Protein AF-A0A661KN79-F1 (afdb_monomer)

Radius of gyration: 14.8 Å; Cα contacts (8 Å, |Δi|>4): 52; chains: 1; bounding box: 43×17×41 Å

Mean predicted aligned error: 6.12 Å

Secondary structure (DSSP, 8-state):
-HHHHT---PPPPHHHHHHHHHHHHHHHHHHH-HHHHHHHHHHHHHHHTTTSTTHHHHHHHHHH--SHHHHHHHHHHHHHHHHHHHH----

Foldseek 3Di:
DCVVVVHDDPPQDLVNLLVVLVVQLVVVCVVPNWQVSLCVSLVVVLVSCPPAPPSVVLNVQSNVDDGPVSVVVSSVVVSVVSVVVVVPPDD

Solvent-accessible surface area (backbone atoms only — not comparable to full-atom values): 5458 Å² total; per-residue (Å²): 107,60,89,79,70,76,51,83,78,72,80,82,47,71,66,58,52,52,50,52,52,54,51,52,49,51,55,39,22,76,74,65,36,59,78,55,26,55,64,54,44,33,67,51,49,49,57,72,40,58,95,47,84,72,33,67,63,52,41,58,52,49,66,66,57,88,50,70,67,57,47,54,50,51,51,52,54,54,51,50,53,52,50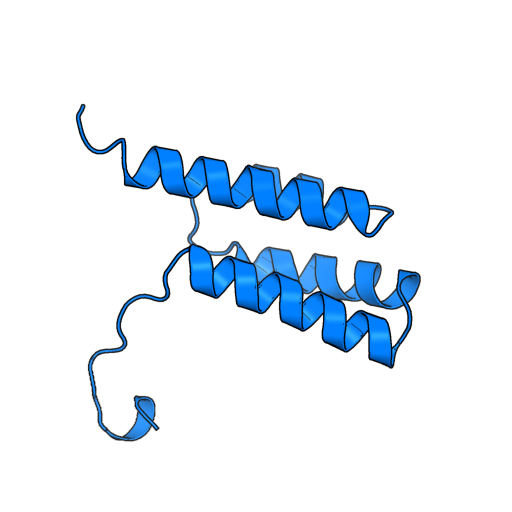,55,57,66,71,59,77,78,129

Structure (mmCIF, N/CA/C/O backbone):
data_AF-A0A661KN79-F1
#
_entry.id   AF-A0A661KN79-F1
#
loop_
_atom_site.group_PDB
_atom_site.id
_atom_site.type_symbol
_atom_site.label_atom_id
_atom_site.label_alt_id
_atom_site.label_comp_id
_atom_site.label_asym_id
_atom_site.label_entity_id
_atom_site.label_seq_id
_atom_site.pdbx_PDB_ins_code
_atom_site.Cartn_x
_atom_site.Cartn_y
_atom_site.Cartn_z
_atom_site.occupancy
_atom_site.B_iso_or_equiv
_atom_site.auth_seq_id
_atom_site.auth_comp_id
_atom_site.auth_asym_id
_atom_site.auth_atom_id
_atom_site.pdbx_PDB_model_num
ATOM 1 N N . MET A 1 1 ? -13.732 -6.006 -27.525 1.00 50.72 1 MET A N 1
ATOM 2 C CA . MET A 1 1 ? -12.696 -5.838 -26.471 1.00 50.72 1 MET A CA 1
ATOM 3 C C . MET A 1 1 ? -11.367 -6.316 -27.045 1.00 50.72 1 MET A C 1
ATOM 5 O O . MET A 1 1 ? -11.410 -7.257 -27.813 1.00 50.72 1 MET A O 1
ATOM 9 N N . ALA A 1 2 ? -10.209 -5.721 -26.731 1.00 57.22 2 ALA A N 1
ATOM 10 C CA . ALA A 1 2 ? -8.922 -6.064 -27.380 1.00 57.22 2 ALA A CA 1
ATOM 11 C C . ALA A 1 2 ? -8.587 -7.580 -27.392 1.00 57.22 2 ALA A C 1
ATOM 13 O O . ALA A 1 2 ? -7.978 -8.077 -28.334 1.00 57.22 2 ALA A O 1
ATOM 14 N N . LEU A 1 3 ? -9.086 -8.335 -26.403 1.00 59.16 3 LEU A N 1
ATOM 15 C CA . LEU A 1 3 ? -8.986 -9.801 -26.328 1.00 59.16 3 LEU A CA 1
ATOM 16 C C . LEU A 1 3 ? -9.750 -10.557 -27.436 1.00 59.16 3 LEU A C 1
ATOM 18 O O . LEU A 1 3 ? -9.407 -11.692 -27.740 1.00 59.16 3 LEU A O 1
ATOM 22 N N . GLU A 1 4 ? -10.781 -9.953 -28.025 1.00 68.75 4 GLU A N 1
ATOM 23 C CA . GLU A 1 4 ? -11.630 -10.542 -29.073 1.00 68.75 4 GLU A CA 1
ATOM 24 C C . GLU A 1 4 ? -11.077 -10.288 -30.483 1.00 68.75 4 GLU A C 1
ATOM 26 O O . GLU A 1 4 ? -11.392 -11.033 -31.406 1.00 68.75 4 GLU A O 1
ATOM 31 N N . ASN A 1 5 ? -10.230 -9.264 -30.644 1.00 72.75 5 ASN A N 1
ATOM 32 C CA . ASN A 1 5 ? -9.759 -8.794 -31.950 1.00 72.75 5 ASN A CA 1
ATOM 33 C C . ASN A 1 5 ? -8.319 -9.223 -32.280 1.00 72.75 5 ASN A C 1
ATOM 35 O O . ASN A 1 5 ? -7.841 -8.936 -33.374 1.00 72.75 5 ASN A O 1
ATOM 39 N N . GLY A 1 6 ? -7.615 -9.890 -31.355 1.00 67.94 6 GLY A N 1
ATOM 40 C CA . GLY A 1 6 ? -6.204 -10.259 -31.539 1.00 67.94 6 GLY A CA 1
ATOM 41 C C . GLY A 1 6 ? -5.263 -9.052 -31.630 1.00 67.94 6 GLY A C 1
ATOM 42 O O . GLY A 1 6 ? -4.162 -9.174 -32.161 1.00 67.94 6 GLY A O 1
ATOM 43 N N . GLU A 1 7 ? -5.705 -7.892 -31.141 1.00 66.62 7 GLU A N 1
ATOM 44 C CA . GLU A 1 7 ? -4.886 -6.686 -31.067 1.00 66.62 7 GLU A CA 1
ATOM 45 C C . GLU A 1 7 ? -3.806 -6.867 -29.996 1.00 66.62 7 GLU A C 1
ATOM 47 O O . GLU A 1 7 ? -4.071 -7.393 -28.910 1.00 66.62 7 GLU A O 1
ATOM 52 N N . ASP A 1 8 ? -2.583 -6.442 -30.318 1.00 63.25 8 ASP A N 1
ATOM 53 C CA . ASP A 1 8 ? -1.436 -6.563 -29.426 1.00 63.25 8 ASP A CA 1
ATOM 54 C C . ASP A 1 8 ? -1.712 -5.766 -28.145 1.00 63.25 8 ASP A C 1
ATOM 56 O O . ASP A 1 8 ? -1.986 -4.562 -28.174 1.00 63.25 8 ASP A O 1
ATOM 60 N N . ILE A 1 9 ? -1.719 -6.458 -27.007 1.00 68.06 9 ILE A N 1
ATOM 61 C CA . ILE A 1 9 ? -2.057 -5.844 -25.728 1.00 68.06 9 ILE A CA 1
ATOM 62 C C . ILE A 1 9 ? -0.827 -5.054 -25.298 1.00 68.06 9 ILE A C 1
ATOM 64 O O . ILE A 1 9 ? 0.115 -5.621 -24.741 1.00 68.06 9 ILE A O 1
ATOM 68 N N . SER A 1 10 ? -0.831 -3.747 -25.570 1.00 67.56 10 SER A N 1
ATOM 69 C CA . SER A 1 10 ? 0.223 -2.842 -25.113 1.00 67.56 10 SER A CA 1
ATOM 70 C C . SER A 1 10 ? 0.537 -3.101 -23.633 1.00 67.56 10 SER A C 1
ATOM 72 O O . SER A 1 10 ? -0.393 -3.210 -22.821 1.00 67.56 10 SER A O 1
ATOM 74 N N . PRO A 1 11 ? 1.822 -3.218 -23.249 1.00 76.62 11 PRO A N 1
ATOM 75 C CA . PRO A 1 11 ? 2.192 -3.454 -21.863 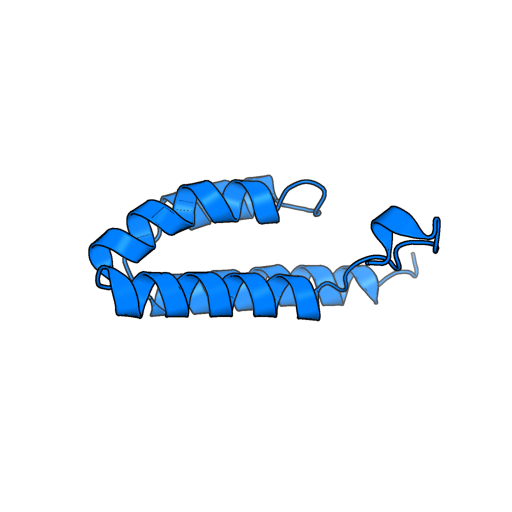1.00 76.62 11 PRO A CA 1
ATOM 76 C C . PRO A 1 11 ? 1.614 -2.361 -20.957 1.00 76.62 11 PRO A C 1
ATOM 78 O O . PRO A 1 11 ? 1.850 -1.178 -21.186 1.00 76.62 11 PRO A O 1
ATOM 81 N N . ILE A 1 12 ? 0.875 -2.758 -19.915 1.00 85.38 12 ILE A N 1
ATOM 82 C CA . ILE A 1 12 ? 0.330 -1.824 -18.917 1.00 85.38 12 ILE A CA 1
ATOM 83 C C . ILE A 1 12 ? 1.490 -1.074 -18.261 1.00 85.38 12 ILE A C 1
ATOM 85 O O . ILE A 1 12 ? 2.392 -1.706 -17.695 1.00 85.38 12 ILE A O 1
ATOM 89 N N . SER A 1 13 ? 1.439 0.257 -18.289 1.00 90.81 13 SER A N 1
ATOM 90 C CA . SER A 1 13 ? 2.467 1.100 -17.679 1.00 90.81 13 SER A CA 1
ATOM 91 C C . SER A 1 13 ? 2.504 0.952 -16.151 1.00 90.81 13 SER A C 1
ATOM 93 O O . SER A 1 13 ? 1.521 0.575 -15.500 1.00 90.81 13 SER A O 1
ATOM 95 N N . LEU A 1 14 ? 3.652 1.271 -15.543 1.00 92.25 14 LEU A N 1
ATOM 96 C CA . LEU A 1 14 ? 3.791 1.301 -14.082 1.00 92.25 14 LEU A CA 1
ATOM 97 C C . LEU A 1 14 ? 2.806 2.296 -13.448 1.00 92.25 14 LEU A C 1
ATOM 99 O O . LEU A 1 14 ? 2.149 1.966 -12.458 1.00 92.25 14 LEU A O 1
ATOM 103 N N . PHE A 1 15 ? 2.630 3.456 -14.084 1.00 92.62 15 PHE A N 1
ATOM 104 C CA . PHE A 1 15 ? 1.667 4.475 -13.683 1.00 92.62 15 PHE A CA 1
ATOM 105 C C . PHE A 1 15 ? 0.225 3.948 -13.658 1.00 92.62 15 PHE A C 1
ATOM 107 O O . PHE A 1 15 ? -0.456 4.062 -12.636 1.00 92.62 15 PHE A O 1
ATOM 114 N N . GLU A 1 16 ? -0.239 3.325 -14.746 1.00 93.00 16 GLU A N 1
ATOM 115 C CA . GLU A 1 16 ? -1.596 2.766 -14.822 1.00 93.00 16 GLU A CA 1
ATOM 116 C C . GLU A 1 16 ? -1.806 1.670 -13.783 1.00 93.00 16 GLU A C 1
ATOM 118 O O . GLU A 1 16 ? -2.845 1.625 -13.122 1.00 93.00 16 GLU A O 1
ATOM 123 N N . ARG A 1 17 ? -0.801 0.812 -13.576 1.00 94.75 17 ARG A N 1
ATOM 124 C CA . ARG A 1 17 ? -0.872 -0.234 -12.556 1.00 94.75 17 ARG A CA 1
ATOM 125 C C . ARG A 1 17 ? -1.016 0.356 -11.151 1.00 94.75 17 ARG A C 1
ATOM 127 O O . ARG A 1 17 ? -1.885 -0.098 -10.407 1.00 94.75 17 ARG A O 1
ATOM 134 N N . LYS A 1 18 ? -0.217 1.372 -10.796 1.00 96.62 18 LYS A N 1
ATOM 135 C CA . LYS A 1 18 ? -0.329 2.082 -9.509 1.00 96.62 18 LYS A CA 1
ATOM 136 C C . LYS A 1 18 ? -1.714 2.703 -9.345 1.00 96.62 18 LYS A C 1
ATOM 138 O O . LYS A 1 18 ? -2.346 2.521 -8.304 1.00 96.62 18 LYS A O 1
ATOM 143 N N . LYS A 1 19 ? -2.201 3.382 -10.385 1.00 96.69 19 LYS A N 1
ATOM 144 C CA . LYS A 1 19 ? -3.513 4.035 -10.391 1.00 96.69 19 LYS A CA 1
ATOM 145 C C . LYS A 1 19 ? -4.643 3.031 -10.143 1.00 96.69 19 LYS A C 1
ATOM 147 O O . LYS A 1 19 ? -5.446 3.240 -9.239 1.00 96.69 19 LYS A O 1
ATOM 152 N N . VAL A 1 20 ? -4.646 1.898 -10.850 1.00 97.12 20 VAL A N 1
ATOM 153 C CA . VAL A 1 20 ? -5.636 0.823 -10.648 1.00 97.12 20 VAL A CA 1
ATOM 154 C C . VAL A 1 20 ? -5.585 0.272 -9.222 1.00 97.12 20 VAL A C 1
ATOM 156 O O . VAL A 1 20 ? -6.627 0.008 -8.625 1.00 97.12 20 VAL A O 1
ATOM 159 N N . MET A 1 21 ? -4.392 0.104 -8.648 1.00 97.75 21 MET A N 1
ATOM 160 C CA . MET A 1 21 ? -4.257 -0.340 -7.258 1.00 97.75 21 MET A CA 1
ATOM 161 C C . MET A 1 21 ? -4.891 0.666 -6.283 1.00 97.75 21 MET A C 1
ATOM 163 O O . MET A 1 21 ? -5.681 0.265 -5.427 1.00 97.75 21 MET A O 1
ATOM 167 N N . GLN A 1 22 ? -4.602 1.961 -6.436 1.00 98.25 22 GLN A N 1
ATOM 168 C CA . GLN A 1 22 ? -5.169 3.027 -5.600 1.00 98.25 22 GLN A CA 1
ATOM 169 C C . GLN A 1 22 ? -6.698 3.110 -5.728 1.00 98.25 22 GLN A C 1
ATOM 171 O O . GLN A 1 22 ? -7.399 3.155 -4.715 1.00 98.25 22 GLN A O 1
ATOM 176 N N . GLU A 1 23 ? -7.224 3.061 -6.953 1.00 98.12 23 GLU A N 1
ATOM 177 C CA . GLU A 1 23 ? -8.667 3.090 -7.221 1.00 98.12 23 GLU A CA 1
ATOM 178 C C . GLU A 1 23 ? -9.383 1.866 -6.638 1.00 98.12 23 GLU A C 1
ATOM 180 O O . GLU A 1 23 ? -10.417 2.009 -5.985 1.00 98.12 23 GLU A O 1
ATOM 185 N N . HIS A 1 24 ? -8.817 0.663 -6.790 1.00 98.12 24 HIS A N 1
ATOM 186 C CA . HIS A 1 24 ? -9.378 -0.559 -6.208 1.00 98.12 24 HIS A CA 1
ATOM 187 C C . HIS A 1 24 ? -9.462 -0.451 -4.679 1.00 98.12 24 HIS A C 1
ATOM 189 O O . HIS A 1 24 ? -10.496 -0.769 -4.085 1.00 98.12 24 HIS A O 1
ATOM 195 N N . TYR A 1 25 ? -8.409 0.049 -4.030 1.00 98.38 25 TYR A N 1
ATOM 196 C CA . TYR A 1 25 ? -8.453 0.292 -2.593 1.00 98.38 25 TYR A CA 1
ATOM 197 C C . TYR A 1 25 ? -9.547 1.299 -2.214 1.00 98.38 25 TYR A C 1
ATOM 199 O O . TYR A 1 25 ? -10.340 1.009 -1.319 1.00 98.38 25 TYR A O 1
ATOM 207 N N . TRP A 1 26 ? -9.630 2.440 -2.905 1.00 98.38 26 TRP A N 1
ATOM 208 C CA . TRP A 1 26 ? -10.631 3.476 -2.633 1.00 98.38 26 TRP A CA 1
ATOM 209 C C . TRP A 1 26 ? -12.067 2.950 -2.778 1.00 98.38 26 TRP A C 1
ATOM 211 O O . TRP A 1 26 ? -12.895 3.159 -1.890 1.00 98.38 26 TRP A O 1
ATOM 221 N N . LEU A 1 27 ? -12.349 2.195 -3.845 1.00 98.56 27 LEU A N 1
ATOM 222 C CA . LEU A 1 27 ? -13.659 1.584 -4.085 1.00 98.56 27 LEU A CA 1
ATOM 223 C C . LEU A 1 27 ? -14.046 0.613 -2.966 1.00 98.56 27 LEU A C 1
ATOM 225 O O . LEU A 1 27 ? -15.144 0.6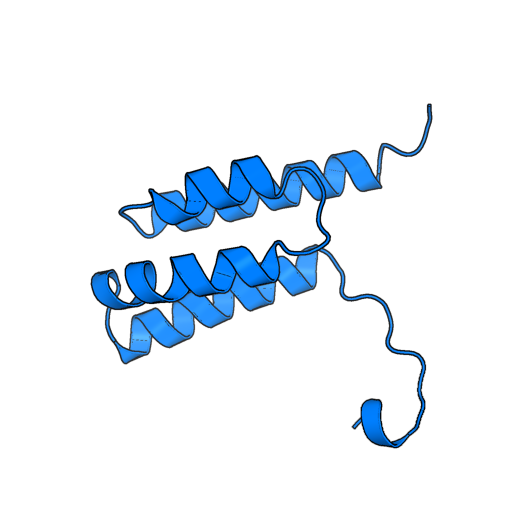98 -2.414 1.00 98.56 27 LEU A O 1
ATOM 229 N N . ILE A 1 28 ? -13.133 -0.284 -2.582 1.00 98.06 28 ILE A N 1
ATOM 230 C CA . ILE A 1 28 ? -13.393 -1.236 -1.498 1.00 98.06 28 ILE A CA 1
ATOM 231 C C . ILE A 1 28 ? -13.529 -0.498 -0.162 1.00 98.06 28 ILE A C 1
ATOM 233 O O . ILE A 1 28 ? -14.431 -0.812 0.611 1.00 98.06 28 ILE A O 1
ATOM 237 N N . LYS A 1 29 ? -12.699 0.514 0.113 1.00 98.31 29 LYS A N 1
ATOM 238 C CA . LYS A 1 29 ? -12.801 1.348 1.320 1.00 98.31 29 LYS A CA 1
ATOM 239 C C . LYS A 1 29 ? -14.185 1.973 1.452 1.00 98.31 29 LYS A C 1
ATOM 241 O O . LYS A 1 29 ? -14.783 1.866 2.519 1.00 98.31 29 LYS A O 1
ATOM 246 N N . ASN A 1 30 ? -14.713 2.557 0.380 1.00 98.31 30 ASN A N 1
ATOM 247 C CA . ASN A 1 30 ? -16.043 3.165 0.395 1.00 98.31 30 ASN A CA 1
ATOM 248 C C . ASN A 1 30 ? -17.169 2.139 0.544 1.00 98.31 30 ASN A C 1
ATOM 250 O O . ASN A 1 30 ? -18.218 2.462 1.092 1.00 98.31 30 ASN A O 1
ATOM 254 N N . PHE A 1 31 ? -16.956 0.904 0.087 1.00 98.25 31 PHE A N 1
ATOM 255 C CA . PHE A 1 31 ? -17.965 -0.146 0.167 1.00 98.25 31 PHE A CA 1
ATOM 256 C C . PHE A 1 31 ? -18.011 -0.853 1.534 1.00 98.25 31 PHE A C 1
ATOM 258 O O . PHE A 1 31 ? -19.094 -1.110 2.054 1.00 98.25 31 PHE A O 1
ATOM 265 N N . ILE A 1 32 ? -16.858 -1.179 2.135 1.00 97.81 32 ILE A N 1
ATOM 266 C CA . ILE A 1 32 ? -16.785 -2.006 3.364 1.00 97.81 32 ILE A CA 1
ATOM 267 C C . ILE A 1 32 ? -16.065 -1.346 4.545 1.00 97.81 32 ILE A C 1
ATOM 269 O O . ILE A 1 32 ? -15.905 -1.980 5.594 1.00 97.81 32 ILE A O 1
ATOM 273 N N . GLY A 1 33 ? -15.629 -0.097 4.395 1.00 97.81 33 GLY A N 1
ATOM 274 C CA . GLY A 1 33 ? -14.852 0.638 5.387 1.00 97.81 33 GLY A CA 1
ATOM 275 C C . GLY A 1 33 ? -13.363 0.272 5.393 1.00 97.81 33 GLY A C 1
ATOM 276 O O . GLY A 1 33 ? -12.951 -0.828 5.014 1.00 97.81 33 GLY A O 1
ATOM 277 N N . GLU A 1 34 ? -12.542 1.198 5.888 1.00 97.50 34 GLU A N 1
ATOM 278 C CA . GLU A 1 34 ? -11.074 1.152 5.821 1.00 97.50 34 GLU A CA 1
ATOM 279 C C . GLU A 1 34 ? -10.461 -0.129 6.393 1.00 97.50 34 GLU A C 1
ATOM 281 O O . GLU A 1 34 ? -9.713 -0.826 5.710 1.00 97.50 34 GLU A O 1
ATOM 286 N N . LYS A 1 35 ? -10.810 -0.502 7.629 1.00 96.69 35 LYS A N 1
ATOM 287 C CA . LYS A 1 35 ? -10.199 -1.659 8.306 1.00 96.69 35 LYS A CA 1
ATOM 288 C C . LYS A 1 35 ? -10.417 -2.969 7.546 1.00 96.69 35 LYS A C 1
ATOM 290 O O . LYS A 1 35 ? -9.529 -3.823 7.511 1.00 96.69 35 LYS A O 1
ATOM 295 N N . ARG A 1 36 ? -11.607 -3.156 6.963 1.00 97.44 36 ARG A N 1
ATOM 296 C CA . ARG A 1 36 ? -11.921 -4.346 6.158 1.00 97.44 36 ARG A CA 1
ATOM 297 C C . ARG A 1 36 ? -11.254 -4.255 4.787 1.00 97.44 36 ARG A C 1
ATOM 299 O O . ARG A 1 36 ? -10.679 -5.248 4.345 1.00 97.44 36 ARG A O 1
ATOM 306 N N . ALA A 1 37 ? -11.244 -3.070 4.179 1.00 98.06 37 ALA A N 1
ATOM 307 C CA . ALA A 1 37 ? -10.573 -2.812 2.912 1.00 98.06 37 ALA A CA 1
ATOM 308 C C . ALA A 1 37 ? -9.070 -3.084 2.972 1.00 98.06 37 ALA A C 1
ATOM 310 O O . ALA A 1 37 ? -8.552 -3.803 2.126 1.00 98.06 37 ALA A O 1
ATOM 311 N N . LEU A 1 38 ? -8.380 -2.611 4.013 1.00 97.69 38 LEU A N 1
ATOM 312 C CA . LEU A 1 38 ? -6.957 -2.873 4.217 1.00 97.69 38 LEU A CA 1
ATOM 313 C C . LEU A 1 38 ? -6.672 -4.371 4.322 1.00 97.69 38 LEU A C 1
ATOM 315 O O . LEU A 1 38 ? -5.732 -4.855 3.708 1.00 97.69 38 LEU A O 1
ATOM 319 N N . ARG A 1 39 ? -7.479 -5.139 5.062 1.00 97.00 39 ARG A N 1
ATOM 320 C CA . ARG A 1 39 ? -7.288 -6.599 5.158 1.00 97.00 39 ARG A CA 1
ATOM 321 C C . ARG A 1 39 ? -7.477 -7.292 3.813 1.00 97.00 39 ARG A C 1
ATOM 323 O O . ARG A 1 39 ? -6.689 -8.166 3.471 1.00 97.00 39 ARG A O 1
ATOM 330 N N . TYR A 1 40 ? -8.503 -6.889 3.070 1.00 97.06 40 TYR A N 1
ATOM 331 C CA . TYR A 1 40 ? -8.796 -7.427 1.747 1.00 97.06 40 TYR A CA 1
ATOM 332 C C . TYR A 1 40 ? -7.668 -7.113 0.755 1.00 97.06 40 TYR A C 1
ATOM 334 O O . TYR A 1 40 ? -7.134 -8.009 0.098 1.00 97.06 40 TYR A O 1
ATOM 342 N N . ILE A 1 41 ? -7.253 -5.846 0.691 1.00 97.00 41 ILE A N 1
ATOM 343 C CA . ILE A 1 41 ? -6.356 -5.364 -0.355 1.00 97.00 41 ILE A CA 1
ATOM 344 C C . ILE A 1 41 ? -4.928 -5.897 -0.213 1.00 97.00 41 ILE A C 1
ATOM 346 O O . ILE A 1 41 ? -4.254 -6.076 -1.221 1.00 97.00 41 ILE A O 1
ATOM 350 N N . ARG A 1 42 ? -4.480 -6.246 1.002 1.00 96.62 42 ARG A N 1
ATOM 351 C CA . ARG A 1 42 ? -3.162 -6.869 1.239 1.00 96.62 42 ARG A CA 1
ATOM 352 C C . ARG A 1 42 ? -2.932 -8.087 0.352 1.00 96.62 42 ARG A C 1
ATOM 354 O O . ARG A 1 42 ? -1.925 -8.167 -0.344 1.00 96.62 42 ARG A O 1
ATOM 361 N N . GLY A 1 43 ? -3.887 -9.018 0.339 1.00 95.50 43 GLY A N 1
ATOM 362 C CA . GLY A 1 43 ? -3.785 -10.234 -0.473 1.00 95.50 43 GLY A CA 1
ATOM 363 C C . GLY A 1 43 ? -3.888 -9.952 -1.972 1.00 95.50 43 GLY A C 1
ATOM 364 O O . GLY A 1 43 ? -3.241 -10.614 -2.784 1.00 95.50 43 GLY A O 1
ATOM 365 N N . VAL A 1 44 ? -4.670 -8.941 -2.344 1.00 96.56 44 VAL A N 1
ATOM 366 C CA . VAL A 1 44 ? -4.842 -8.517 -3.734 1.00 96.56 44 VAL A CA 1
ATOM 367 C C . VAL A 1 44 ? -3.559 -7.873 -4.274 1.00 96.56 44 VAL A C 1
ATOM 369 O O . VAL A 1 44 ? -3.089 -8.241 -5.350 1.00 96.56 44 VAL A O 1
ATOM 372 N N . PHE A 1 45 ? -2.934 -6.968 -3.523 1.00 97.25 45 PHE A N 1
ATOM 373 C CA . PHE A 1 45 ? -1.737 -6.237 -3.948 1.00 97.25 45 PHE A CA 1
ATOM 374 C C . PHE A 1 45 ? -0.502 -7.125 -4.101 1.00 97.25 45 PHE A C 1
ATOM 376 O O . PHE A 1 45 ? 0.304 -6.888 -5.000 1.00 97.25 45 PHE A O 1
ATOM 383 N N . VAL A 1 46 ? -0.401 -8.218 -3.337 1.00 95.88 46 VAL A N 1
ATOM 384 C CA . VAL A 1 46 ? 0.611 -9.265 -3.570 1.00 95.88 46 VAL A CA 1
ATOM 385 C C . VAL A 1 46 ? 0.562 -9.783 -5.015 1.00 95.88 46 VAL A C 1
ATOM 387 O O . VAL A 1 46 ? 1.611 -10.046 -5.614 1.00 95.88 46 VAL A O 1
ATOM 390 N N . ARG A 1 47 ? -0.643 -9.896 -5.597 1.00 94.31 47 ARG A N 1
ATOM 391 C CA . ARG A 1 47 ? -0.843 -10.348 -6.983 1.00 94.31 47 ARG A CA 1
ATOM 392 C C . ARG A 1 47 ? -0.518 -9.260 -8.002 1.00 94.31 47 ARG A C 1
ATOM 394 O O . ARG A 1 47 ? 0.117 -9.573 -9.002 1.00 94.31 47 ARG A O 1
ATOM 401 N N . TYR A 1 48 ? -0.880 -8.003 -7.741 1.00 94.06 48 TYR A N 1
ATOM 402 C CA . TYR A 1 48 ? -0.518 -6.875 -8.617 1.00 94.06 48 TYR A CA 1
ATOM 403 C C . TYR A 1 48 ? 1.002 -6.689 -8.752 1.00 94.06 48 TYR A C 1
ATOM 405 O O . TYR A 1 48 ? 1.494 -6.327 -9.822 1.00 94.06 48 TYR A O 1
ATOM 413 N N . ALA A 1 49 ? 1.753 -6.998 -7.691 1.00 93.31 49 ALA A N 1
ATOM 414 C CA . ALA A 1 49 ? 3.213 -6.965 -7.700 1.00 93.31 49 ALA A CA 1
ATOM 415 C C . ALA A 1 49 ? 3.861 -8.169 -8.416 1.00 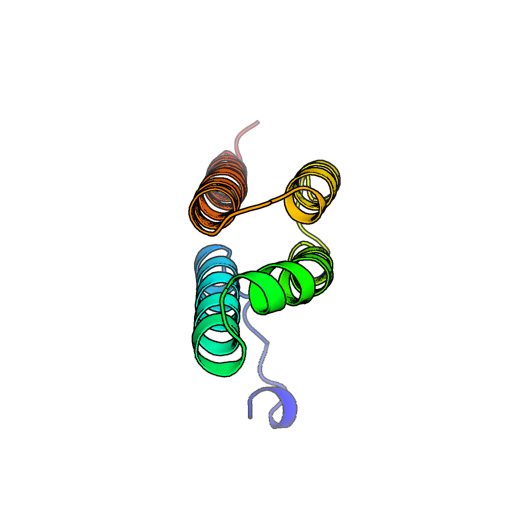93.31 49 ALA A C 1
ATOM 417 O O . ALA A 1 49 ? 5.084 -8.283 -8.474 1.00 93.31 49 ALA A O 1
ATOM 418 N N . LYS A 1 50 ? 3.085 -9.127 -8.940 1.00 90.19 50 LYS A N 1
ATOM 419 C CA . LYS A 1 50 ? 3.640 -10.266 -9.684 1.00 90.19 50 LYS A CA 1
ATOM 420 C C . LYS A 1 50 ? 4.325 -9.791 -10.969 1.00 90.19 50 LYS A C 1
ATOM 422 O O . LYS A 1 50 ? 3.766 -9.010 -11.733 1.00 90.19 50 LYS A O 1
ATOM 427 N N . GLY A 1 51 ? 5.534 -10.305 -11.199 1.00 89.38 51 GLY A N 1
ATOM 428 C CA . GLY A 1 51 ? 6.345 -9.977 -12.372 1.00 89.38 51 GLY A CA 1
ATOM 429 C C . GLY A 1 51 ? 7.075 -8.635 -12.285 1.00 89.38 51 GLY A C 1
ATOM 430 O O . GLY A 1 51 ? 7.724 -8.263 -13.253 1.00 89.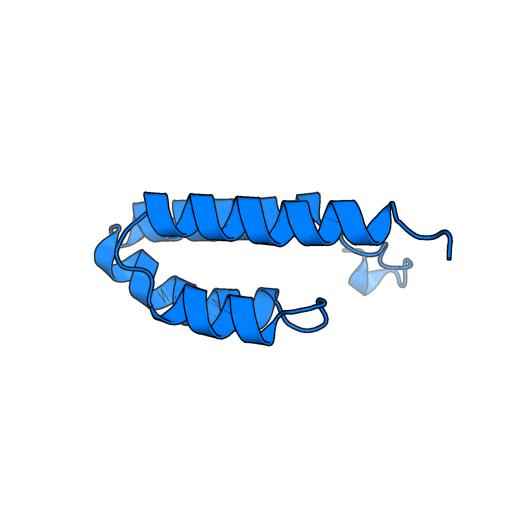38 51 GLY A O 1
ATOM 431 N N . LEU A 1 52 ? 6.990 -7.922 -11.154 1.00 92.31 52 LEU A N 1
ATOM 432 C CA . LEU A 1 52 ? 7.744 -6.689 -10.934 1.00 92.31 52 LEU A CA 1
ATOM 433 C C . LEU A 1 52 ? 9.036 -6.950 -10.134 1.00 92.31 52 LEU A C 1
ATOM 435 O O . LEU A 1 52 ? 9.036 -7.813 -9.238 1.00 92.31 52 LEU A O 1
ATOM 439 N N . PRO A 1 53 ? 10.116 -6.193 -10.415 1.00 93.62 53 PRO A N 1
ATOM 440 C CA . PRO A 1 53 ? 11.326 -6.169 -9.597 1.00 93.62 53 PRO A CA 1
ATOM 441 C C . PRO A 1 53 ? 11.034 -5.886 -8.119 1.00 93.62 53 PRO A C 1
ATOM 443 O O . PRO A 1 53 ? 10.063 -5.208 -7.778 1.00 93.62 53 PRO A O 1
ATOM 446 N N . TYR A 1 54 ? 11.859 -6.452 -7.233 1.00 91.38 54 TYR A N 1
ATOM 447 C CA . TYR A 1 54 ? 11.795 -6.257 -5.774 1.00 91.38 54 TYR A CA 1
ATOM 448 C C . TYR A 1 54 ? 10.422 -6.501 -5.131 1.00 91.38 54 TYR A C 1
ATOM 450 O O . TYR A 1 54 ? 10.123 -6.024 -4.036 1.00 91.38 54 TYR A O 1
ATOM 458 N N . SER A 1 55 ? 9.578 -7.292 -5.796 1.00 93.50 55 SER A N 1
ATOM 459 C CA . SER A 1 55 ? 8.230 -7.577 -5.318 1.00 93.50 55 SER A CA 1
ATOM 460 C C . SER A 1 55 ? 8.213 -8.378 -4.015 1.00 93.50 55 SER A C 1
ATOM 462 O O . SER A 1 55 ? 7.217 -8.316 -3.307 1.00 93.50 55 SER A O 1
ATOM 464 N N . SER A 1 56 ? 9.286 -9.089 -3.646 1.00 94.06 56 SER A N 1
ATOM 465 C CA . SER A 1 56 ? 9.404 -9.755 -2.338 1.00 94.06 56 SER A CA 1
ATOM 466 C C . SER A 1 56 ? 9.309 -8.759 -1.180 1.00 94.06 56 SER A C 1
ATOM 468 O O . SER A 1 56 ? 8.438 -8.907 -0.327 1.00 94.06 56 SER A O 1
ATOM 470 N N . HIS A 1 57 ? 10.120 -7.701 -1.208 1.00 94.06 57 HIS A N 1
ATOM 471 C CA . HIS A 1 57 ? 10.144 -6.683 -0.159 1.00 94.06 57 HIS A CA 1
ATOM 472 C C . HIS A 1 57 ? 8.815 -5.923 -0.069 1.00 94.06 57 HIS A C 1
ATOM 474 O O . HIS A 1 57 ? 8.251 -5.762 1.013 1.00 94.06 57 HIS A O 1
ATOM 480 N N . PHE A 1 58 ? 8.248 -5.547 -1.221 1.00 96.75 58 PHE A N 1
ATOM 481 C CA . PHE A 1 58 ? 6.917 -4.942 -1.273 1.00 96.75 58 PHE A CA 1
ATOM 482 C C . PHE A 1 58 ? 5.843 -5.861 -0.672 1.00 96.75 58 PHE A C 1
ATOM 484 O O . PHE A 1 58 ? 4.989 -5.408 0.089 1.00 96.75 58 PHE A O 1
ATOM 491 N N . ARG A 1 59 ? 5.875 -7.163 -0.990 1.00 96.44 59 ARG A N 1
ATOM 492 C CA . ARG A 1 59 ? 4.907 -8.143 -0.471 1.00 96.44 59 ARG A CA 1
ATOM 493 C C . ARG A 1 59 ? 5.013 -8.317 1.041 1.00 96.44 59 ARG A C 1
ATOM 495 O O . ARG A 1 59 ? 3.987 -8.473 1.693 1.00 96.44 59 ARG A O 1
ATOM 502 N N . GLU A 1 60 ? 6.214 -8.282 1.602 1.00 96.06 60 GLU A N 1
ATOM 503 C CA . GLU A 1 60 ? 6.410 -8.328 3.055 1.00 96.06 60 GLU A CA 1
ATOM 504 C C . GLU A 1 60 ? 5.825 -7.083 3.727 1.00 96.06 60 GLU A C 1
ATOM 506 O O . GLU A 1 60 ? 5.031 -7.191 4.665 1.00 96.06 60 GLU A O 1
ATOM 511 N N . GLN A 1 61 ? 6.143 -5.900 3.194 1.00 97.00 61 GLN A N 1
ATOM 512 C CA . GLN A 1 61 ? 5.654 -4.634 3.733 1.00 97.00 61 GLN A CA 1
ATOM 513 C C . GLN A 1 61 ? 4.134 -4.526 3.633 1.00 97.00 61 GLN A C 1
ATOM 515 O O . GLN A 1 61 ? 3.483 -4.210 4.632 1.00 97.00 61 GLN A O 1
ATOM 520 N N . VAL A 1 62 ? 3.547 -4.861 2.476 1.00 96.81 62 VAL A N 1
ATOM 521 C CA . VAL A 1 62 ? 2.109 -4.682 2.249 1.00 96.81 62 VAL A CA 1
ATOM 522 C C . VAL A 1 62 ? 1.277 -5.490 3.241 1.00 96.81 62 VAL A C 1
ATOM 524 O O . VAL A 1 62 ? 0.296 -4.974 3.765 1.00 96.81 62 VAL A O 1
ATOM 527 N N . ILE A 1 63 ? 1.689 -6.716 3.585 1.00 96.25 63 ILE A N 1
ATOM 528 C CA . ILE A 1 63 ? 0.972 -7.585 4.537 1.00 96.25 63 ILE A CA 1
ATOM 529 C C . ILE A 1 63 ? 0.917 -6.965 5.946 1.00 96.25 63 ILE A C 1
ATOM 531 O O . ILE A 1 63 ? -0.048 -7.193 6.688 1.00 96.25 63 ILE A O 1
ATOM 535 N N . SER A 1 64 ? 1.921 -6.159 6.298 1.00 95.62 64 SER A N 1
ATOM 536 C CA . SER A 1 64 ? 2.092 -5.575 7.632 1.00 95.62 64 SER A CA 1
ATOM 537 C C . SER A 1 64 ? 1.380 -4.231 7.847 1.00 95.62 64 SER A C 1
ATOM 539 O O . SER A 1 64 ? 1.211 -3.830 9.000 1.00 95.62 64 SER A O 1
ATOM 541 N N . ILE A 1 65 ? 0.912 -3.580 6.774 1.00 96.44 65 ILE A N 1
ATOM 542 C CA . ILE A 1 65 ? 0.257 -2.260 6.807 1.00 96.44 65 ILE A CA 1
ATOM 543 C C . ILE A 1 65 ? -0.902 -2.227 7.798 1.00 96.44 65 ILE A C 1
ATOM 545 O O . ILE A 1 65 ? -1.683 -3.175 7.888 1.00 96.44 65 ILE A O 1
ATOM 549 N N . LYS A 1 66 ? -1.079 -1.114 8.505 1.00 95.44 66 LYS A N 1
ATOM 550 C CA . LYS A 1 66 ? -2.151 -0.907 9.486 1.00 95.44 66 LYS A CA 1
ATOM 551 C C . LYS A 1 66 ? -3.095 0.234 9.132 1.00 95.44 66 LYS A C 1
ATOM 553 O O . LYS A 1 66 ? -4.232 0.180 9.599 1.00 95.44 66 LYS A O 1
ATOM 558 N N . GLY A 1 67 ? -2.665 1.179 8.300 1.00 96.75 67 GLY A N 1
ATOM 559 C CA . GLY A 1 67 ? -3.450 2.358 7.930 1.00 96.75 67 GLY A CA 1
ATOM 560 C C . GLY A 1 67 ? -3.393 2.705 6.445 1.00 96.75 67 GLY A C 1
ATOM 561 O O . GLY A 1 67 ? -2.564 2.190 5.695 1.00 96.75 67 GLY A O 1
ATOM 562 N N . GLU A 1 68 ? -4.300 3.587 6.032 1.00 96.81 68 GLU A N 1
ATOM 563 C CA . GLU A 1 68 ? -4.353 4.127 4.671 1.00 96.81 68 GLU A CA 1
ATOM 564 C C . GLU A 1 68 ? -3.071 4.875 4.281 1.00 96.81 68 GLU A C 1
ATOM 566 O O . GLU A 1 68 ? -2.520 4.621 3.211 1.00 96.81 68 GLU A O 1
ATOM 571 N N . ASP A 1 69 ? -2.554 5.738 5.155 1.00 97.56 69 ASP A N 1
ATOM 572 C CA . ASP A 1 69 ? -1.365 6.545 4.852 1.00 97.56 69 ASP A CA 1
ATOM 573 C C . ASP A 1 69 ? -0.133 5.669 4.595 1.00 97.56 69 ASP A C 1
ATOM 575 O O . ASP A 1 69 ? 0.587 5.864 3.615 1.00 97.56 69 ASP A O 1
ATOM 579 N N . GLU A 1 70 ? 0.064 4.632 5.416 1.00 97.75 70 GLU A N 1
ATOM 580 C CA . GLU A 1 70 ? 1.124 3.635 5.224 1.00 97.75 70 GLU A CA 1
ATOM 581 C C . GLU A 1 70 ? 0.995 2.923 3.866 1.00 97.75 70 GLU A C 1
ATOM 583 O O . GLU A 1 70 ? 2.000 2.670 3.201 1.00 97.75 70 GLU A O 1
ATOM 588 N N . LEU A 1 71 ? -0.236 2.632 3.426 1.00 97.75 71 LEU A N 1
ATOM 589 C CA . LEU A 1 71 ? -0.499 2.034 2.116 1.00 97.75 71 LEU A CA 1
ATOM 590 C C . LEU A 1 71 ? -0.126 2.970 0.973 1.00 97.75 71 LEU A C 1
ATOM 592 O O . LEU A 1 71 ? 0.539 2.540 0.029 1.00 97.75 71 LEU A O 1
ATOM 596 N N . MET A 1 72 ? -0.539 4.233 1.050 1.00 98.06 72 MET A N 1
ATOM 597 C CA . MET A 1 72 ? -0.261 5.209 -0.002 1.00 98.06 72 MET A CA 1
ATOM 598 C C . MET A 1 72 ? 1.236 5.497 -0.112 1.00 98.06 72 MET A C 1
ATOM 600 O O . MET A 1 72 ? 1.769 5.530 -1.221 1.00 98.06 72 MET A O 1
ATOM 604 N N . VAL A 1 73 ? 1.931 5.621 1.023 1.00 98.25 73 VAL A N 1
ATOM 605 C CA . VAL A 1 73 ? 3.391 5.777 1.063 1.00 98.25 73 VAL A CA 1
ATOM 606 C C . VAL A 1 73 ? 4.087 4.552 0.475 1.00 98.25 73 VAL A C 1
ATOM 608 O O . VAL A 1 73 ? 4.958 4.710 -0.380 1.00 98.25 73 VAL A O 1
ATOM 611 N N . LEU A 1 74 ? 3.681 3.334 0.860 1.00 97.94 74 LEU A N 1
ATOM 612 C CA . LEU A 1 74 ? 4.267 2.109 0.312 1.00 97.94 74 LEU A CA 1
ATOM 613 C C . LEU A 1 74 ? 4.115 2.041 -1.214 1.00 97.94 74 LEU A C 1
ATOM 615 O O . LEU A 1 74 ? 5.083 1.741 -1.912 1.00 97.94 74 LEU A O 1
ATOM 619 N N . LEU A 1 75 ? 2.916 2.319 -1.737 1.00 97.62 75 LEU A N 1
ATOM 620 C CA . LEU A 1 75 ? 2.669 2.312 -3.180 1.00 97.62 75 LEU A CA 1
ATOM 621 C C . LEU A 1 75 ? 3.522 3.355 -3.901 1.00 97.62 75 LEU A C 1
ATOM 623 O O . LEU A 1 75 ? 4.162 3.030 -4.897 1.00 97.62 75 LEU A O 1
ATOM 627 N N . ASN A 1 76 ? 3.553 4.590 -3.403 1.00 97.56 76 ASN A N 1
ATOM 628 C CA . ASN A 1 76 ? 4.321 5.656 -4.037 1.00 97.56 76 ASN A CA 1
ATOM 629 C C . ASN A 1 76 ? 5.817 5.330 -4.061 1.00 97.56 76 ASN A C 1
ATOM 631 O O . ASN A 1 76 ? 6.420 5.398 -5.126 1.00 97.56 76 ASN A O 1
ATOM 635 N N . ASN A 1 77 ? 6.388 4.894 -2.936 1.00 97.19 77 ASN A N 1
ATOM 636 C CA . ASN A 1 77 ? 7.808 4.549 -2.851 1.00 97.19 77 ASN A CA 1
ATOM 637 C C . ASN A 1 77 ? 8.169 3.371 -3.759 1.00 97.19 77 ASN A C 1
ATOM 639 O O . ASN A 1 77 ? 9.191 3.403 -4.441 1.00 97.19 77 ASN A O 1
ATOM 643 N N . TYR A 1 78 ? 7.332 2.330 -3.778 1.00 97.12 78 TYR A N 1
ATOM 644 C CA . TYR A 1 78 ? 7.595 1.147 -4.588 1.00 97.12 78 TYR A CA 1
ATOM 645 C C . TYR A 1 78 ? 7.577 1.469 -6.081 1.00 97.12 78 TYR A C 1
ATOM 647 O O . TYR A 1 78 ? 8.507 1.106 -6.794 1.00 97.12 78 TYR A O 1
ATOM 655 N N . PHE A 1 79 ? 6.549 2.174 -6.555 1.00 96.00 79 PHE A N 1
ATOM 656 C CA . PHE A 1 79 ? 6.434 2.503 -7.974 1.00 96.00 79 PHE A CA 1
ATOM 657 C C . PHE A 1 79 ? 7.430 3.575 -8.419 1.00 96.00 79 PHE A C 1
ATOM 659 O O . PHE A 1 79 ? 7.960 3.441 -9.513 1.00 96.00 79 PHE A O 1
ATOM 666 N N . PHE A 1 80 ? 7.759 4.551 -7.566 1.00 95.62 80 PHE A N 1
ATOM 667 C CA . PHE A 1 80 ? 8.838 5.504 -7.839 1.00 95.62 80 PHE A CA 1
ATOM 668 C C . PHE A 1 80 ? 10.178 4.783 -8.034 1.00 95.62 80 PHE A C 1
ATOM 670 O O . PHE A 1 80 ? 10.862 4.990 -9.028 1.00 95.62 80 PHE A O 1
ATOM 677 N N . MET A 1 81 ? 10.519 3.850 -7.139 1.00 95.81 81 MET A N 1
ATOM 678 C CA . MET A 1 81 ? 11.731 3.037 -7.280 1.00 95.81 81 MET A CA 1
ATOM 679 C C . MET A 1 81 ? 11.733 2.220 -8.583 1.00 95.81 81 MET A C 1
ATOM 681 O O . MET A 1 81 ? 12.763 2.131 -9.246 1.00 95.81 81 MET A O 1
ATOM 685 N N . LEU A 1 82 ? 10.591 1.650 -8.985 1.00 94.62 82 LEU A N 1
ATOM 686 C CA . LEU A 1 82 ? 10.487 0.923 -10.254 1.00 94.62 82 LEU A CA 1
ATOM 687 C C . LEU A 1 82 ? 10.663 1.831 -11.480 1.00 94.62 82 LEU A C 1
ATOM 689 O O . LEU A 1 82 ? 11.254 1.394 -12.469 1.00 94.62 82 LEU A O 1
ATOM 693 N N . GLU A 1 83 ? 10.144 3.057 -11.425 1.00 92.44 83 GLU A N 1
ATOM 694 C CA . GLU A 1 83 ? 10.280 4.066 -12.481 1.00 92.44 83 GLU A CA 1
ATOM 695 C C . GLU A 1 83 ? 11.754 4.474 -12.643 1.00 92.44 83 GLU A C 1
ATOM 697 O O . GLU A 1 83 ? 12.300 4.312 -13.736 1.00 92.44 83 GLU A O 1
ATOM 702 N N . GLU A 1 84 ? 12.438 4.827 -11.549 1.00 92.00 84 GLU A N 1
ATOM 703 C CA . GLU A 1 84 ? 13.872 5.177 -11.533 1.00 92.00 84 GLU A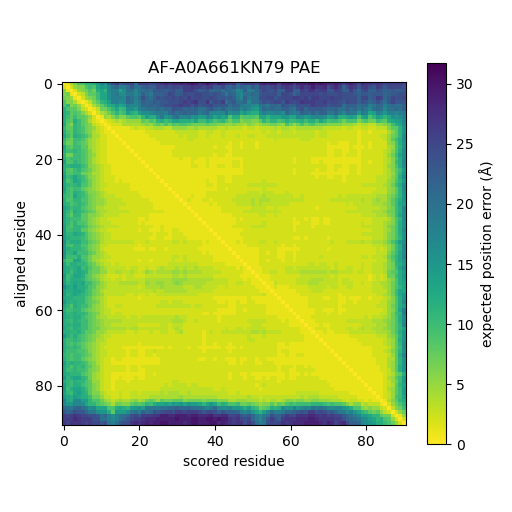 CA 1
ATOM 704 C C . GLU A 1 84 ? 14.754 4.075 -12.145 1.00 92.00 84 GLU A C 1
ATOM 706 O O . GLU A 1 84 ? 15.676 4.331 -12.918 1.00 92.00 84 GLU A O 1
ATOM 711 N N . MET A 1 85 ? 14.448 2.808 -11.862 1.00 86.62 85 MET A N 1
ATOM 712 C CA . MET A 1 85 ? 15.169 1.682 -12.461 1.00 86.62 85 MET A CA 1
ATOM 713 C C . MET A 1 85 ? 14.878 1.476 -13.945 1.00 86.62 85 MET A C 1
ATOM 715 O O . MET A 1 85 ? 15.714 0.935 -14.671 1.00 86.62 85 MET A O 1
ATOM 719 N N . SER A 1 86 ? 13.664 1.808 -14.382 1.00 78.88 86 SER A N 1
ATOM 720 C CA . SER A 1 86 ? 13.266 1.659 -15.778 1.00 78.88 86 SER A CA 1
ATOM 721 C C . SER A 1 86 ? 13.927 2.715 -16.666 1.00 78.88 86 SER A C 1
ATOM 723 O O . SER A 1 86 ? 14.280 2.407 -17.806 1.00 78.88 86 SER A O 1
ATOM 725 N N . GLU A 1 87 ? 14.163 3.906 -16.111 1.00 66.31 87 GLU A N 1
ATOM 726 C CA . GLU A 1 87 ? 14.876 5.019 -16.744 1.00 66.31 87 GLU A CA 1
ATOM 727 C C . GLU A 1 87 ? 16.403 4.876 -16.610 1.00 66.31 87 GLU A C 1
ATOM 729 O O . GLU A 1 87 ? 17.145 5.274 -17.505 1.00 66.31 87 GLU A O 1
ATOM 734 N N . GLY A 1 88 ? 16.885 4.187 -15.570 1.00 57.16 88 GLY A N 1
ATOM 735 C CA . GLY A 1 88 ? 18.295 3.846 -15.345 1.00 57.16 88 GLY A CA 1
ATOM 736 C C . GLY A 1 88 ? 18.882 2.751 -16.250 1.00 57.16 88 GLY A C 1
ATOM 737 O O . GLY A 1 88 ? 19.863 2.106 -15.872 1.00 57.16 88 GLY A O 1
ATOM 738 N N . LYS A 1 89 ? 18.322 2.506 -17.444 1.00 46.56 89 LYS A N 1
ATOM 739 C CA . LYS A 1 89 ? 18.940 1.621 -18.448 1.00 46.56 89 LYS A CA 1
ATOM 740 C C . LYS A 1 89 ? 20.131 2.315 -19.114 1.00 46.56 89 LYS A C 1
ATOM 742 O O . LYS A 1 89 ? 20.022 2.863 -20.206 1.00 46.56 89 LYS A O 1
ATOM 747 N N . GLY A 1 90 ? 21.276 2.237 -18.447 1.00 43.88 90 GLY A N 1
ATOM 748 C CA . GLY A 1 90 ? 22.572 2.679 -18.948 1.00 43.88 90 GLY A CA 1
ATOM 749 C C . GLY A 1 90 ? 23.711 2.257 -18.024 1.00 43.88 90 GLY A C 1
ATOM 750 O O . GLY A 1 90 ? 24.390 3.114 -17.470 1.00 43.88 90 GLY A O 1
ATOM 751 N N . CYS A 1 91 ? 23.897 0.951 -17.839 1.00 37.75 91 CYS A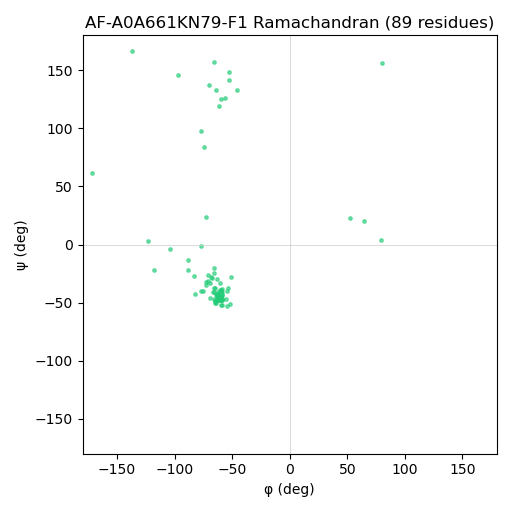 N 1
ATOM 752 C CA . CYS A 1 91 ? 25.169 0.370 -17.417 1.00 37.75 91 CYS A CA 1
ATOM 753 C C . CYS A 1 91 ? 25.368 -0.935 -18.190 1.00 37.75 91 CYS A C 1
ATOM 755 O O . CYS A 1 91 ? 24.408 -1.742 -18.203 1.00 37.75 91 CYS A O 1
#

Sequence (91 aa):
MALENGEDISPISLFERKKVMQEHYWLIKNFIGEKRALRYIRGVFVRYAKGLPYSSHFREQVISIKGEDELMVLLNNYFFMLEEMSEGKGC

pLDDT: mean 89.4, std 14.34, range [37.75, 98.56]

Nearest PDB structures (foldseek):
  1vhn-assembly1_A  TM=9.132E-01  e=3.153E-03  Thermotoga maritima
  6ei9-assembly2_B  TM=8.581E-01  e=5.007E-02  Escherichia coli

=== Feature glossary ===
Legend for the data blocks above and below:

— What the protein is —

The amino-acid sequence is the protein's primary structure: the linear order of residues from the N-terminus to the C-terminus, written in one-letter code. Everything else here — the 3D coordinates, the secondary structure, the domain annotations — is ultimately a consequence of this string.

Database cross-references. InterPro integrates a dozen domain/family signature databases into unified entries with residue-range hits. GO terms attach function/process/location labels with evidence codes. CATH codes position the fold in a four-level structural taxonomy. Organism is the NCBI-taxonomy species name.

— Where its atoms are —

The mmCIF block holds the 3D Cartesian coordinates of each backbone atom (N, Cα, C, O) in ångströms. mmCIF is the PDB's canonical archive format — a tagged-loop text representation of the atomic model.

The six renders are orthographic views along the three Cartesian axes in both directions. Representation (cartoon, sticks, or surface) and color scheme (sequence-rainbow or by-chain) vary across proteins so the training set covers all the common visualization conventions.

— Local backbone conformation —

Secondary structure is the local, repeating backbone conformation. DSSP classifies it into eight states by reading the hydrogen-bond network: three helix types (H, G, I), two β types (E, B), two non-regular types (T, S), and unstructured coil (-).

SS3 is a coarse helix/strand/coil call (letters a/b/c) made by the P-SEA algorithm from inter-Cα distances and dihedrals. It is less detailed than DSSP but needs only Cα positions.

Backbone dihedral a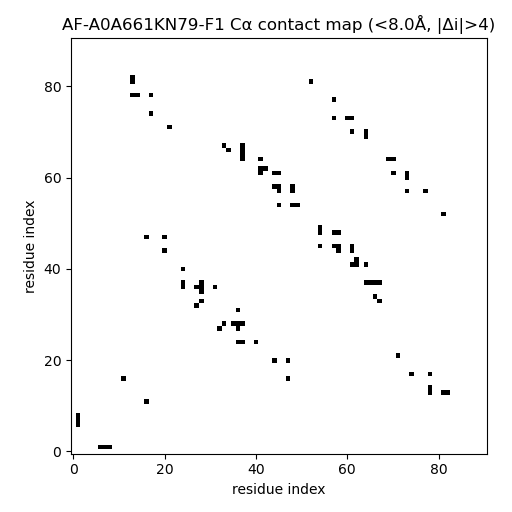ngles. Every residue except chain termini has a φ (preceding-C → N → Cα → C) and a ψ (N → Cα → C → next-N). They are reported in degrees following the IUPAC sign convention. Secondary structure is essentially a statement about which (φ, ψ) basin each residue occupies.

— Global shape and packing —

The geometric summary reports three shape descriptors. Rg (radius of gyration) measures how spread out the Cα atoms are about their centre of mass; compact globular proteins have small Rg, elongated or unfolded ones large. Cα contacts (<8 Å, |i−j|>4) count long-range residue pairs in spatial proximity — high for tightly packed folds, near zero for rods or random coil. The bounding-box extents give the protein's footprint along x, y, z in Å.

Solvent accessibility: the surface area of each residue that a 1.4 Å water probe can touch, in Å². When only backbone atoms are present the absolute values are lower than full-atom SASA (side chains contribute most of the area) and are flagged as backbone-only.

Plot images: a contact map (which residues are close in 3D, as an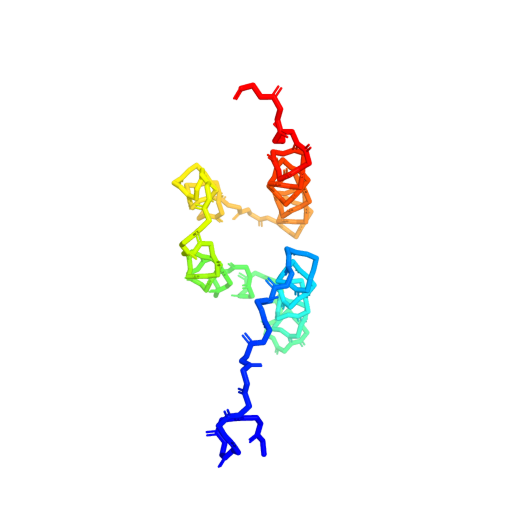 N×N binary image), a Ramachandran scatter (backbone torsion angles, revealing secondary-structure composition at a glance), and — for AlphaFold structures — a PAE heatmap (pairwise prediction confidence).

— Structural neighborhood —

Foldseek's 3Di representation compresses backbone geometry into a per-residue letter drawn from a learned twenty-state alphabet. It captures the tertiary interaction pattern around each residue — which residues are packed against it in space, regardless of where they are in sequence.

Structural nearest neighbors (via Foldseek easy-search vs the PDB). Reported per hit: target PDB id, E-value, and alignment TM-score. A TM-score above ~0.5 is the conventional threshold for 'same fold'.

— Confidence and disorder —

pLDDT (predicted Local Distance Difference Test) is AlphaFold's per-residue confidence score, ranging from 0 to 100. Values above 90 indicate high confidence (typically well-packed cores); 70–90 is confident; 50–70 low confidence; below 50 usually means the region is disordered or the prediction is unreliable there. AlphaFold stores pLDDT in the mmCIF B-factor column.

For experimental (PDB) structures, the B-factor (temperature factor) quantifies the positional spread of each atom in the crystal — a combination of thermal vibration and static disorder — in units of Å². High B-factors mark flexible loops or poorly resolved regions; low B-factors mark the rigid, well-ordered core.

Predicted Aligned Error (PAE) is an AlphaFold confidence matrix: entry (i, j) is the expected error in the position of residue j, in ångströms, when the prediction is superimposed on the true structure at residue i. Low PAE within a block of residues means that block is internally rigid and well-predicted; high PAE between two blocks means their relative placement is uncertain even if each block individually is confident.